Protein AF-A0A061QU04-F1 (afdb_monomer_lite)

pLDDT: mean 83.05, std 16.35, range [41.31, 96.56]

Sequence (154 aa):
TASLQDHKDEVETSFRDKYKNRFLLEALEKYRNAKPRSPEWLIVFIHKIYKAKYQQDLIRTRDGQEPTPLVEFLLQHLQGTYGTRMLVLEYVSQIIATLAKYGEQDTRFKVFDTFLKEEWDSRTLEVFLHARAMLSEPANFTCLDYPTDYAEKR

Foldseek 3Di:
DPDPVVVVVVVVVVVLLQAPDPLLNVLCVVCVPQDADDVVVLVVVLVVLLVVQLVVQVVQVVVVHHRDQSQVSLLVVLCVVPVDSVSSSSVSNNSVVNLVVCVVVDVSSVVVSCSRSVVDPPVVSNVVSVVVVVVVDDPPDDDPPDDPVPDDDD

Organism: NCBI:txid582737

Radius of gyration: 19.02 Å; chains: 1; bounding box: 35×50×54 Å

Structure (mmCIF, N/CA/C/O backbone):
data_AF-A0A061QU04-F1
#
_entry.id   AF-A0A061QU04-F1
#
loop_
_atom_site.group_PDB
_atom_site.id
_atom_site.type_symbol
_atom_site.label_atom_id
_atom_site.label_alt_id
_atom_site.label_comp_id
_atom_site.label_asym_id
_atom_site.label_entity_id
_atom_site.label_seq_id
_atom_site.pdbx_PDB_ins_code
_atom_site.Cartn_x
_atom_site.Cartn_y
_atom_site.Cartn_z
_atom_site.occupancy
_atom_site.B_iso_or_equiv
_atom_site.auth_seq_id
_atom_site.auth_comp_id
_atom_site.auth_asym_id
_atom_site.auth_atom_id
_atom_site.pdbx_PDB_model_num
ATOM 1 N N . THR A 1 1 ? -17.711 6.824 36.249 1.00 48.47 1 THR A N 1
ATOM 2 C CA . THR A 1 1 ? -18.131 6.559 34.852 1.00 48.47 1 THR A CA 1
ATOM 3 C C . THR A 1 1 ? -17.201 7.178 33.804 1.00 48.47 1 THR A C 1
ATOM 5 O O . THR A 1 1 ? -17.507 7.074 32.626 1.00 48.47 1 THR A O 1
ATOM 8 N N . ALA A 1 2 ? -16.032 7.716 34.181 1.00 49.06 2 ALA A N 1
ATOM 9 C CA . ALA A 1 2 ? -15.013 8.246 33.265 1.00 49.06 2 ALA A CA 1
ATOM 10 C C . ALA A 1 2 ? -13.864 7.234 33.075 1.00 49.06 2 ALA A C 1
ATOM 12 O O . ALA A 1 2 ? -12.832 7.356 33.715 1.00 49.06 2 ALA A O 1
ATOM 13 N N . SER A 1 3 ? -14.096 6.135 32.346 1.00 53.31 3 SER A N 1
ATOM 14 C CA . SER A 1 3 ? -13.056 5.090 32.183 1.00 53.31 3 SER A CA 1
ATOM 15 C C . SER A 1 3 ? -13.081 4.347 30.841 1.00 53.31 3 SER A C 1
ATOM 17 O O . SER A 1 3 ? -12.218 3.512 30.595 1.00 53.31 3 SER A O 1
ATOM 19 N N . LEU A 1 4 ? -14.050 4.621 29.963 1.00 45.75 4 LEU A N 1
ATOM 20 C CA . LEU A 1 4 ? -14.156 3.978 28.641 1.00 45.75 4 LEU A CA 1
ATOM 21 C C . LEU A 1 4 ? -13.956 4.954 27.475 1.00 45.75 4 LEU A C 1
ATOM 23 O O . LEU A 1 4 ? -13.668 4.512 26.366 1.00 45.75 4 LEU A O 1
ATOM 27 N N . GLN A 1 5 ? -14.096 6.258 27.726 1.00 43.47 5 GLN A N 1
ATOM 28 C CA . GLN A 1 5 ? -13.860 7.303 26.731 1.00 43.47 5 GLN A CA 1
ATOM 29 C C . GLN A 1 5 ? -12.360 7.634 26.645 1.00 43.47 5 GLN A C 1
ATOM 31 O O . GLN A 1 5 ? -11.802 7.626 25.555 1.00 43.47 5 GLN A O 1
ATOM 36 N N . ASP A 1 6 ? -11.687 7.757 27.794 1.00 41.31 6 ASP A N 1
ATOM 37 C CA . ASP A 1 6 ? -10.275 8.164 27.864 1.00 41.31 6 ASP A CA 1
ATOM 38 C C . ASP A 1 6 ? -9.312 7.158 27.199 1.00 41.31 6 ASP A C 1
ATOM 40 O O . ASP A 1 6 ? -8.346 7.551 26.550 1.00 41.31 6 ASP A O 1
ATOM 44 N N . HIS A 1 7 ? -9.612 5.853 27.243 1.00 45.38 7 HIS A N 1
ATOM 45 C CA . HIS A 1 7 ? -8.812 4.845 26.532 1.00 45.38 7 HIS A CA 1
ATOM 46 C C . HIS A 1 7 ? -9.032 4.824 25.014 1.00 45.38 7 HIS A C 1
ATOM 48 O O . HIS A 1 7 ? -8.162 4.352 24.282 1.00 45.38 7 HIS A O 1
ATOM 54 N N . LYS A 1 8 ? -10.175 5.312 24.515 1.00 47.16 8 LYS A N 1
ATOM 55 C CA . LYS A 1 8 ? -1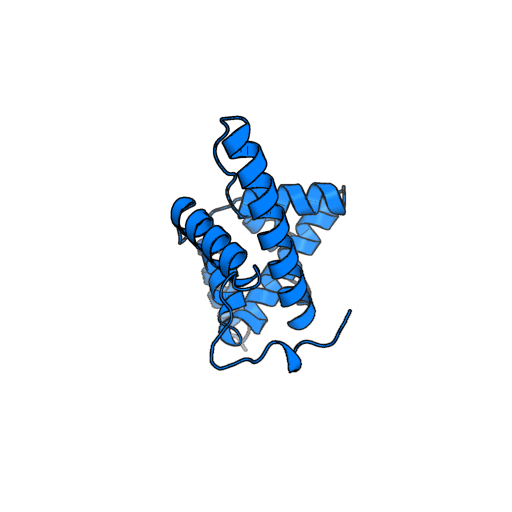0.361 5.487 23.067 1.00 47.16 8 LYS A CA 1
ATOM 56 C C . LYS A 1 8 ? -9.540 6.668 22.567 1.00 47.16 8 LYS A C 1
ATOM 58 O O . LYS A 1 8 ? -8.878 6.537 21.542 1.00 47.16 8 LYS A O 1
ATOM 63 N N . ASP A 1 9 ? -9.508 7.752 23.333 1.00 43.41 9 ASP A N 1
ATOM 64 C CA . ASP A 1 9 ? -8.820 8.983 22.951 1.00 43.41 9 ASP A CA 1
ATOM 65 C C . ASP A 1 9 ? -7.278 8.839 22.976 1.00 43.41 9 ASP A C 1
ATOM 67 O O . ASP A 1 9 ? -6.595 9.405 22.117 1.00 43.41 9 ASP A O 1
ATOM 71 N N . GLU A 1 10 ? -6.707 8.016 23.869 1.00 43.72 10 GLU A N 1
ATOM 72 C CA . GLU A 1 10 ? -5.259 7.701 23.889 1.00 43.72 10 GLU A CA 1
ATOM 73 C C . GLU A 1 10 ? -4.805 6.813 22.715 1.00 43.72 10 GLU A C 1
ATOM 75 O O . GLU A 1 10 ? -3.730 7.011 22.138 1.00 43.72 10 GLU A O 1
ATOM 80 N N . VAL A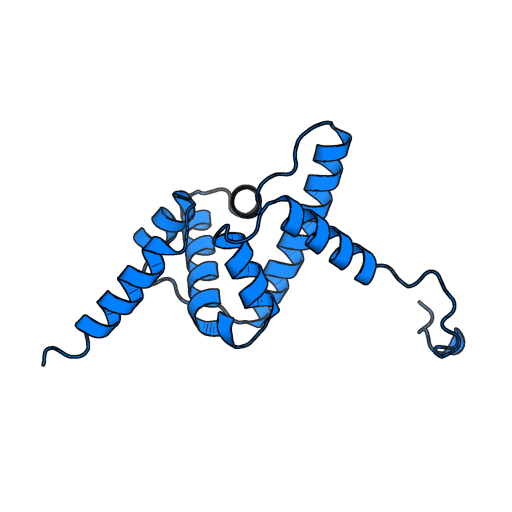 1 11 ? -5.628 5.844 22.303 1.00 50.19 11 VAL A N 1
ATOM 81 C CA . VAL A 1 11 ? -5.349 5.042 21.099 1.00 50.19 11 VAL A CA 1
ATOM 82 C C . VAL A 1 11 ? -5.511 5.901 19.835 1.00 50.19 11 VAL A C 1
ATOM 84 O O . VAL A 1 11 ? -4.752 5.736 18.876 1.00 50.19 11 VAL A O 1
ATOM 87 N N . GLU A 1 12 ? -6.447 6.856 19.842 1.00 46.22 12 GLU A N 1
ATOM 88 C CA . GLU A 1 12 ? -6.716 7.786 18.737 1.00 46.22 12 GLU A CA 1
ATOM 89 C C . GLU A 1 12 ? -5.614 8.837 18.532 1.00 46.22 12 GLU A C 1
ATOM 91 O O . GLU A 1 12 ? -5.249 9.118 17.386 1.00 46.22 12 GLU A O 1
ATOM 96 N N . THR A 1 13 ? -5.021 9.376 19.602 1.00 47.25 13 THR A N 1
ATOM 97 C CA . THR A 1 13 ? -3.861 10.283 19.490 1.00 47.25 13 THR A CA 1
ATOM 98 C C . THR A 1 13 ? -2.618 9.551 18.983 1.00 47.25 13 THR A C 1
ATOM 100 O O . THR A 1 13 ? -1.910 10.077 18.127 1.00 47.25 13 THR A O 1
ATOM 103 N N . SER A 1 14 ? -2.418 8.286 19.375 1.00 52.84 14 SER A N 1
ATOM 104 C CA . SER A 1 14 ? -1.326 7.447 18.857 1.00 52.84 14 SER A CA 1
ATOM 105 C C . SER A 1 14 ? -1.426 7.171 17.346 1.00 52.84 14 SER A C 1
ATOM 107 O O . SER A 1 14 ? -0.412 6.897 16.707 1.00 52.84 14 SER A O 1
ATOM 109 N N . PHE A 1 15 ? -2.620 7.207 16.743 1.00 52.53 15 PHE A N 1
ATOM 110 C CA . PHE A 1 15 ? -2.803 6.891 15.318 1.00 52.53 15 PHE A CA 1
ATOM 111 C C . PHE A 1 15 ? -2.530 8.066 14.372 1.00 52.53 15 PHE A C 1
ATOM 113 O O . PHE A 1 15 ? -2.093 7.842 13.241 1.00 52.53 15 PHE A O 1
ATOM 120 N N . ARG A 1 16 ? -2.754 9.306 14.824 1.00 54.50 16 ARG A N 1
ATOM 121 C CA . ARG A 1 16 ? -2.528 10.520 14.020 1.00 54.50 16 ARG A CA 1
ATOM 122 C C . ARG A 1 16 ? -1.050 10.786 13.745 1.00 54.50 16 ARG A C 1
ATOM 124 O O . ARG A 1 16 ? -0.720 11.215 12.647 1.00 54.50 16 ARG A O 1
ATOM 131 N N . ASP A 1 17 ? -0.177 10.449 14.687 1.00 59.56 17 ASP A N 1
ATOM 132 C CA . ASP A 1 17 ? 1.267 10.674 14.547 1.00 59.56 17 ASP A CA 1
ATOM 133 C C . ASP A 1 17 ? 1.974 9.590 13.718 1.00 59.56 17 ASP A C 1
ATOM 135 O O . ASP A 1 17 ? 3.146 9.727 13.371 1.00 59.56 17 ASP A O 1
ATOM 139 N N . LYS A 1 18 ? 1.269 8.504 13.373 1.00 70.06 18 LYS A N 1
ATOM 140 C CA . LYS A 1 18 ? 1.856 7.362 12.658 1.00 70.06 18 LYS A CA 1
ATOM 141 C C . LYS A 1 18 ? 1.930 7.551 11.146 1.00 70.06 18 LYS A C 1
ATOM 143 O O . LYS A 1 18 ? 2.804 6.962 10.524 1.00 70.06 18 LYS A O 1
ATOM 148 N N . TYR A 1 19 ? 1.037 8.338 10.543 1.00 77.94 19 TYR A N 1
ATOM 149 C CA . TYR A 1 19 ? 0.998 8.518 9.089 1.00 77.94 19 TYR A CA 1
ATOM 150 C C . TYR A 1 19 ? 1.423 9.933 8.704 1.00 77.94 19 TYR A C 1
ATOM 152 O O . TYR A 1 19 ? 0.766 10.909 9.053 1.00 77.94 19 TYR A O 1
ATOM 160 N N . LYS A 1 20 ? 2.497 10.041 7.919 1.00 79.62 20 LYS A N 1
ATOM 161 C CA . LYS A 1 20 ? 3.023 11.334 7.450 1.00 79.62 20 LYS A CA 1
ATOM 162 C C . LYS A 1 20 ? 2.190 11.932 6.313 1.00 79.62 20 LYS A C 1
ATOM 164 O O . LYS A 1 20 ? 2.146 13.148 6.131 1.00 79.62 20 LYS A O 1
ATOM 169 N N . ASN A 1 21 ? 1.504 11.087 5.542 1.00 84.38 21 ASN A N 1
ATOM 170 C CA . ASN A 1 21 ? 0.766 11.522 4.365 1.00 84.38 21 ASN A CA 1
ATOM 171 C C . ASN A 1 21 ? -0.574 12.192 4.731 1.00 84.38 21 ASN A C 1
ATOM 173 O O . ASN A 1 21 ? -1.482 11.563 5.280 1.00 84.38 21 ASN A O 1
ATOM 177 N N . ARG A 1 22 ? -0.734 13.463 4.335 1.00 84.38 22 ARG A N 1
ATOM 178 C CA . ARG A 1 22 ? -1.926 14.285 4.617 1.00 84.38 22 ARG A CA 1
ATOM 179 C C . ARG A 1 22 ? -3.239 13.664 4.129 1.00 84.38 22 ARG A C 1
ATOM 181 O O . ARG A 1 22 ? -4.273 13.868 4.758 1.00 84.38 22 ARG A O 1
ATOM 188 N N . PHE A 1 23 ? -3.220 12.912 3.030 1.00 84.19 23 PHE A N 1
ATOM 189 C CA . PHE A 1 23 ? -4.430 12.289 2.494 1.00 84.19 23 PHE A CA 1
ATOM 190 C C . PHE A 1 23 ? -4.899 11.116 3.363 1.00 84.19 23 PHE A C 1
ATOM 192 O O . PHE A 1 23 ? -6.099 10.938 3.565 1.00 84.19 23 PHE A O 1
ATOM 199 N N . LEU A 1 24 ? -3.964 10.333 3.912 1.00 84.06 24 LEU A N 1
ATOM 200 C CA . LEU A 1 24 ? -4.295 9.268 4.862 1.00 84.06 24 LEU A CA 1
ATOM 201 C C . LEU A 1 24 ? -4.907 9.858 6.139 1.00 84.06 24 LEU A C 1
ATOM 203 O O . LEU A 1 24 ? -5.906 9.338 6.635 1.00 84.06 24 LEU A O 1
ATOM 207 N N . LEU A 1 25 ? -4.369 10.985 6.616 1.00 85.25 25 LEU A N 1
ATOM 208 C CA . LEU A 1 25 ? -4.927 11.717 7.757 1.00 85.25 25 LEU A CA 1
ATOM 209 C C . LEU A 1 25 ? -6.350 12.225 7.474 1.00 85.25 25 LEU A C 1
ATOM 211 O O . LEU A 1 25 ? -7.238 12.040 8.302 1.00 85.25 25 LEU A O 1
ATOM 215 N N . GLU A 1 26 ? -6.604 12.787 6.289 1.00 86.44 26 GLU A N 1
ATOM 216 C CA . GLU A 1 26 ? -7.952 13.207 5.874 1.00 86.44 26 GLU A CA 1
ATOM 217 C C . GLU A 1 26 ? -8.933 12.025 5.813 1.00 86.44 26 GLU A C 1
ATOM 219 O O . GLU A 1 26 ? -10.080 12.141 6.251 1.00 86.44 26 GLU A O 1
ATOM 224 N N . ALA A 1 27 ? -8.493 10.872 5.299 1.00 84.31 27 ALA A N 1
ATOM 225 C CA . ALA A 1 27 ? -9.311 9.663 5.255 1.00 84.31 27 ALA A CA 1
ATOM 226 C C . ALA A 1 27 ? -9.701 9.200 6.665 1.00 84.31 27 ALA A C 1
ATOM 228 O O . ALA A 1 27 ? -10.872 8.906 6.915 1.00 84.31 27 ALA A O 1
ATOM 229 N N . LEU A 1 28 ? -8.736 9.191 7.588 1.00 84.56 28 LEU A N 1
ATOM 230 C CA . LEU A 1 28 ? -8.958 8.866 8.995 1.00 84.56 28 LEU A CA 1
ATOM 231 C C . LEU A 1 28 ? -9.913 9.856 9.665 1.00 84.56 28 LEU A C 1
ATOM 233 O O . LEU A 1 28 ? -10.798 9.441 10.403 1.00 84.56 28 LEU A O 1
ATOM 237 N N . GLU A 1 29 ? -9.790 11.154 9.385 1.00 85.75 29 GLU A N 1
ATOM 238 C CA . GLU A 1 29 ? -10.672 12.175 9.954 1.00 85.75 29 GLU A CA 1
ATOM 239 C C . GLU A 1 29 ? -12.113 12.058 9.471 1.00 85.75 29 GLU A C 1
ATOM 241 O O . GLU A 1 29 ? -13.043 12.188 10.270 1.00 85.75 29 GLU A O 1
ATOM 246 N N . LYS A 1 30 ? -12.301 11.823 8.171 1.00 85.12 30 LYS A N 1
ATOM 247 C CA . LYS A 1 30 ? -13.622 11.805 7.541 1.00 85.12 30 LYS A CA 1
ATOM 248 C C . LYS A 1 30 ? -14.374 10.499 7.789 1.00 85.12 30 LYS A C 1
ATOM 250 O O . LYS A 1 30 ? -15.599 10.505 7.872 1.00 85.12 30 LYS A O 1
ATOM 255 N N . TYR A 1 31 ? -13.648 9.395 7.939 1.00 84.44 31 TYR A N 1
ATOM 256 C CA . TYR A 1 31 ? -14.205 8.057 8.112 1.00 84.44 31 TYR A CA 1
ATOM 257 C C . TYR A 1 31 ? -13.632 7.365 9.359 1.00 84.44 31 TYR A C 1
ATOM 259 O O . TYR A 1 31 ? -13.217 6.209 9.306 1.00 84.44 31 TYR A O 1
ATOM 267 N N . ARG A 1 32 ? -13.657 8.052 10.511 1.00 75.94 32 ARG A N 1
ATOM 268 C CA . ARG A 1 32 ? -13.152 7.526 11.802 1.00 75.94 32 ARG A CA 1
ATOM 269 C C . ARG A 1 32 ? -13.744 6.172 12.194 1.00 75.94 32 ARG A C 1
ATOM 271 O O . ARG A 1 32 ? -13.064 5.336 12.769 1.00 75.94 32 ARG A O 1
ATOM 278 N N . ASN A 1 33 ? -15.010 5.948 11.845 1.00 83.00 33 ASN A N 1
ATOM 279 C CA . ASN A 1 33 ? -15.746 4.721 12.152 1.00 83.00 33 ASN A CA 1
ATOM 280 C C . ASN A 1 33 ? -15.809 3.753 10.957 1.00 83.00 33 ASN A C 1
ATOM 282 O O . ASN A 1 33 ? -16.769 2.986 10.834 1.00 83.00 33 ASN A O 1
ATOM 286 N N . ALA A 1 34 ? -14.836 3.815 10.041 1.00 88.25 34 ALA A N 1
ATOM 287 C CA . ALA A 1 34 ? -14.764 2.895 8.913 1.00 88.25 34 ALA A CA 1
ATOM 288 C C . ALA A 1 34 ? -14.758 1.444 9.409 1.00 88.25 34 ALA A C 1
ATOM 290 O O . ALA A 1 34 ? -13.962 1.056 10.264 1.00 88.25 34 ALA A O 1
ATOM 291 N N . LYS A 1 35 ? -15.664 0.627 8.865 1.00 90.50 35 LYS A N 1
ATOM 292 C CA . LYS A 1 35 ? -15.750 -0.787 9.233 1.00 90.50 35 LYS A CA 1
ATOM 293 C C . LYS A 1 35 ? -14.560 -1.544 8.627 1.00 90.50 35 LYS A C 1
ATOM 295 O O . LYS A 1 35 ? -14.404 -1.507 7.404 1.00 90.50 35 LYS A O 1
ATOM 300 N N . PRO A 1 36 ? -13.759 -2.259 9.439 1.00 92.12 36 PRO A N 1
ATOM 301 C CA . PRO A 1 36 ? -12.715 -3.140 8.929 1.00 92.12 36 PRO A CA 1
ATOM 302 C C . PRO A 1 36 ? -13.296 -4.191 7.980 1.00 92.12 36 PRO A C 1
ATOM 304 O O . PRO A 1 36 ? -14.392 -4.710 8.216 1.00 92.12 36 PRO A O 1
ATOM 307 N N . ARG A 1 37 ? -12.546 -4.534 6.934 1.00 94.56 37 ARG A N 1
ATOM 308 C CA . ARG A 1 37 ? -12.848 -5.665 6.048 1.00 94.56 37 ARG A CA 1
ATOM 309 C C . ARG A 1 37 ? -12.232 -6.957 6.590 1.00 94.56 37 ARG A C 1
ATOM 311 O O . ARG A 1 37 ? -11.649 -6.970 7.672 1.00 94.56 37 ARG A O 1
ATOM 318 N N . SER A 1 38 ? -12.410 -8.061 5.863 1.00 95.62 38 SER A N 1
ATOM 319 C CA . SER A 1 38 ? -11.804 -9.343 6.228 1.00 95.62 38 SER A CA 1
ATOM 320 C C . SER A 1 38 ? -10.291 -9.354 5.942 1.00 95.62 38 SER A C 1
ATOM 322 O O . SER A 1 38 ? -9.829 -8.638 5.043 1.00 95.62 38 SER A O 1
ATOM 324 N N . PRO A 1 39 ? -9.500 -10.157 6.674 1.00 93.88 39 PRO A N 1
ATOM 325 C CA . PRO A 1 39 ? -8.064 -10.277 6.425 1.00 93.88 39 PRO A CA 1
ATOM 326 C C . PRO A 1 39 ? -7.752 -10.870 5.040 1.00 93.88 39 PRO A C 1
ATOM 328 O O . PRO A 1 39 ? -6.802 -10.437 4.391 1.00 93.88 39 PRO A O 1
ATOM 331 N N . GLU A 1 40 ? -8.572 -11.786 4.519 1.00 95.44 40 GLU A N 1
ATOM 332 C CA . GLU A 1 40 ? -8.391 -12.378 3.183 1.00 95.44 40 GLU A CA 1
ATOM 333 C C . GLU A 1 40 ? -8.502 -11.315 2.088 1.00 95.44 40 GLU A C 1
ATOM 335 O O . GLU A 1 40 ? -7.705 -11.291 1.148 1.00 95.44 40 GLU A O 1
ATOM 340 N N . TRP A 1 41 ? -9.459 -10.394 2.239 1.00 95.88 41 TRP A N 1
ATOM 341 C CA . TRP A 1 41 ? -9.605 -9.259 1.336 1.00 95.88 41 TRP A CA 1
ATOM 342 C C . TRP A 1 41 ? -8.339 -8.398 1.331 1.00 95.88 41 TRP A C 1
ATOM 344 O O . TRP A 1 41 ? -7.855 -8.021 0.262 1.00 95.88 41 TRP A O 1
ATOM 354 N N . LEU A 1 42 ? -7.769 -8.133 2.512 1.00 95.38 42 LEU A N 1
ATOM 355 C CA . LEU A 1 42 ? -6.563 -7.322 2.645 1.00 95.38 42 LEU A CA 1
ATOM 356 C C . LEU A 1 42 ? -5.337 -8.009 2.026 1.00 95.38 42 LEU A C 1
ATOM 358 O O . LEU A 1 42 ? -4.558 -7.347 1.347 1.00 95.38 42 LEU A O 1
ATOM 362 N N . ILE A 1 43 ? -5.187 -9.329 2.174 1.00 95.00 43 ILE A N 1
ATOM 363 C CA . ILE A 1 43 ? -4.100 -10.091 1.528 1.00 95.00 43 ILE A CA 1
ATOM 364 C C . ILE A 1 43 ? -4.177 -9.955 0.007 1.00 95.00 43 ILE A C 1
ATOM 366 O O . ILE A 1 43 ? -3.186 -9.611 -0.642 1.00 95.00 43 ILE A O 1
ATOM 370 N N . VAL A 1 44 ? -5.357 -10.203 -0.571 1.00 95.56 44 VAL A N 1
ATOM 371 C CA . VAL A 1 44 ? -5.572 -10.093 -2.021 1.00 95.56 44 VAL A CA 1
ATOM 372 C C . VAL A 1 44 ? -5.294 -8.666 -2.494 1.00 95.56 44 VAL A C 1
ATOM 374 O O . VAL A 1 44 ? -4.634 -8.464 -3.517 1.00 95.56 44 VAL A O 1
ATOM 377 N N . PHE A 1 45 ? -5.745 -7.675 -1.724 1.00 95.56 45 PHE A N 1
ATOM 378 C CA . PHE A 1 45 ? -5.511 -6.267 -2.005 1.00 95.56 45 PHE A CA 1
ATOM 379 C C . PHE A 1 45 ? -4.017 -5.917 -2.017 1.00 95.56 45 PHE A C 1
ATOM 381 O O . PHE A 1 45 ? -3.524 -5.392 -3.016 1.00 95.56 45 PHE A O 1
ATOM 388 N N . ILE A 1 46 ? -3.275 -6.267 -0.961 1.00 95.62 46 ILE A N 1
ATOM 389 C CA . ILE A 1 46 ? -1.827 -6.028 -0.854 1.00 95.62 46 ILE A CA 1
ATOM 390 C C . ILE A 1 46 ? -1.093 -6.689 -2.020 1.00 95.62 46 ILE A C 1
ATOM 392 O O . ILE A 1 46 ? -0.249 -6.068 -2.668 1.00 95.62 46 ILE A O 1
ATOM 396 N N . HIS A 1 47 ? -1.449 -7.934 -2.347 1.00 94.06 47 HIS A N 1
ATOM 397 C CA . HIS A 1 47 ? -0.837 -8.645 -3.461 1.00 94.06 47 HIS A CA 1
ATOM 398 C C . HIS A 1 47 ? -1.038 -7.931 -4.798 1.00 94.06 47 HIS A C 1
ATOM 400 O O . HIS A 1 47 ? -0.083 -7.830 -5.578 1.00 94.06 47 HIS A O 1
ATOM 406 N N . LYS A 1 48 ? -2.253 -7.429 -5.047 1.00 95.00 48 LYS A N 1
ATOM 407 C CA . LYS A 1 48 ? -2.594 -6.660 -6.246 1.00 95.00 48 LYS A CA 1
ATOM 408 C C . LYS A 1 48 ? -1.817 -5.346 -6.301 1.00 95.00 48 LYS A C 1
ATOM 410 O O . LYS A 1 48 ? -1.231 -5.050 -7.339 1.00 95.00 48 LYS A O 1
ATOM 415 N N . ILE A 1 49 ? -1.769 -4.602 -5.194 1.00 96.56 49 ILE A N 1
ATOM 416 C CA . ILE A 1 49 ? -1.058 -3.321 -5.097 1.00 96.56 49 ILE A CA 1
ATOM 417 C C . ILE A 1 49 ? 0.428 -3.500 -5.371 1.00 96.56 49 ILE A C 1
ATOM 419 O O . ILE A 1 49 ? 0.959 -2.832 -6.248 1.00 96.56 49 ILE A O 1
ATOM 423 N N . TYR A 1 50 ? 1.094 -4.438 -4.702 1.00 96.12 50 TYR A N 1
ATOM 424 C CA . TYR A 1 50 ? 2.522 -4.662 -4.913 1.00 96.12 50 TYR A CA 1
ATOM 425 C C . TYR A 1 50 ? 2.850 -5.116 -6.337 1.00 96.12 50 TYR A C 1
ATOM 427 O O . TYR A 1 50 ? 3.833 -4.654 -6.909 1.00 96.12 50 TYR A O 1
ATOM 435 N N . LYS A 1 51 ? 2.025 -5.988 -6.935 1.00 94.62 51 LYS A N 1
ATOM 436 C CA . LYS A 1 51 ? 2.224 -6.411 -8.329 1.00 94.62 51 LYS A CA 1
ATOM 437 C C . LYS A 1 51 ? 2.066 -5.232 -9.291 1.00 94.62 51 LYS A C 1
ATOM 439 O O . LYS A 1 51 ? 2.917 -5.031 -10.148 1.00 94.62 51 LYS A O 1
ATOM 444 N N . ALA A 1 52 ? 0.988 -4.464 -9.150 1.00 95.25 52 ALA A N 1
ATOM 445 C CA . ALA A 1 52 ? 0.716 -3.322 -10.016 1.00 95.25 52 ALA A CA 1
ATOM 446 C C . ALA A 1 52 ? 1.768 -2.216 -9.844 1.00 95.25 52 ALA A C 1
ATOM 448 O O . ALA A 1 52 ? 2.218 -1.647 -10.834 1.00 95.25 52 ALA A O 1
ATOM 449 N N . LYS A 1 53 ? 2.212 -1.977 -8.606 1.00 95.81 53 LYS A N 1
ATOM 450 C CA . LYS A 1 53 ? 3.261 -1.011 -8.298 1.00 95.81 53 LYS A CA 1
ATOM 451 C C . LYS A 1 53 ? 4.582 -1.378 -8.955 1.00 95.81 53 LYS A C 1
ATOM 453 O O . LYS A 1 53 ? 5.143 -0.550 -9.655 1.00 95.81 53 LYS A O 1
ATOM 458 N N . TYR A 1 54 ? 5.035 -2.617 -8.779 1.00 95.44 54 TYR A N 1
ATOM 459 C CA . TYR A 1 54 ? 6.283 -3.081 -9.380 1.00 95.44 54 TYR A CA 1
ATOM 460 C C . TYR A 1 54 ? 6.281 -2.899 -10.906 1.00 95.44 54 TYR A C 1
ATOM 462 O O . TYR A 1 54 ? 7.235 -2.381 -11.472 1.00 95.44 54 TYR A O 1
ATOM 470 N N . GLN A 1 55 ? 5.171 -3.236 -11.570 1.00 94.62 55 GLN A N 1
ATOM 471 C CA . GLN A 1 55 ? 5.029 -3.032 -13.016 1.00 94.62 55 GLN A CA 1
ATOM 472 C C . GLN A 1 55 ? 5.062 -1.548 -13.411 1.00 94.62 55 GLN A C 1
ATOM 474 O O . GLN A 1 55 ? 5.697 -1.194 -14.402 1.00 94.62 55 GLN A O 1
ATOM 479 N N . GLN A 1 56 ? 4.409 -0.669 -12.642 1.00 94.94 56 GLN A N 1
ATOM 480 C CA . GLN A 1 56 ? 4.456 0.770 -12.905 1.00 94.94 56 GLN A CA 1
ATOM 481 C C . GLN A 1 56 ? 5.858 1.345 -12.680 1.00 94.94 56 GLN A C 1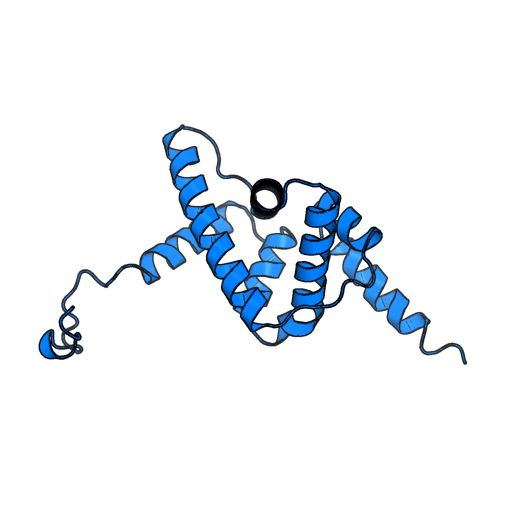
ATOM 483 O O . GLN A 1 56 ? 6.300 2.163 -13.481 1.00 94.94 56 GLN A O 1
ATOM 488 N N . ASP A 1 57 ? 6.566 0.911 -11.638 1.00 94.50 57 ASP A N 1
ATOM 489 C CA . ASP A 1 57 ? 7.930 1.365 -11.365 1.00 94.50 57 ASP A CA 1
ATOM 490 C C . ASP A 1 57 ? 8.884 0.946 -12.492 1.00 94.50 57 ASP A C 1
ATOM 492 O O . ASP A 1 57 ? 9.627 1.787 -12.983 1.00 94.50 57 ASP A O 1
ATOM 496 N N . LEU A 1 58 ? 8.788 -0.291 -13.003 1.00 93.81 58 LEU A N 1
ATOM 497 C CA . LEU A 1 58 ? 9.576 -0.734 -14.164 1.00 93.81 58 LEU A CA 1
ATOM 498 C C . LEU A 1 58 ? 9.358 0.156 -15.397 1.00 93.81 58 LEU A C 1
ATOM 500 O O . LEU A 1 58 ? 10.313 0.505 -16.091 1.00 93.81 58 LEU A O 1
ATOM 504 N N . ILE A 1 59 ? 8.105 0.536 -15.666 1.00 94.38 59 ILE A N 1
ATOM 505 C CA . ILE A 1 59 ? 7.760 1.443 -16.769 1.00 94.38 59 ILE A CA 1
ATOM 506 C C . ILE A 1 59 ? 8.380 2.825 -16.535 1.00 94.38 59 ILE A C 1
ATOM 508 O O . ILE A 1 59 ? 9.014 3.368 -17.434 1.00 94.38 59 ILE A O 1
ATOM 512 N N . ARG A 1 60 ? 8.245 3.377 -15.324 1.00 93.94 60 ARG A N 1
ATOM 513 C CA . ARG A 1 60 ? 8.781 4.698 -14.968 1.00 93.94 60 ARG A CA 1
ATOM 514 C C . ARG A 1 60 ? 10.299 4.743 -15.075 1.00 93.94 60 ARG A C 1
ATOM 516 O O . ARG A 1 60 ? 10.818 5.640 -15.730 1.00 93.94 60 ARG A O 1
ATOM 523 N N . THR A 1 61 ? 10.992 3.756 -14.514 1.00 92.62 61 THR A N 1
ATOM 524 C CA . THR A 1 61 ? 12.453 3.661 -14.574 1.00 92.62 61 THR A CA 1
ATOM 525 C C . THR A 1 61 ? 12.940 3.535 -16.014 1.00 92.62 61 THR A C 1
ATOM 527 O O . THR A 1 61 ? 13.894 4.210 -16.395 1.00 92.62 61 THR A O 1
ATOM 530 N N . ARG A 1 62 ? 12.260 2.734 -16.849 1.00 94.31 62 ARG A N 1
ATOM 531 C CA . ARG A 1 62 ? 12.552 2.645 -18.289 1.00 94.31 62 ARG A CA 1
ATOM 532 C C . ARG A 1 62 ? 12.399 4.000 -18.987 1.00 94.31 62 ARG A C 1
ATOM 534 O O . ARG A 1 62 ? 13.202 4.329 -19.852 1.00 94.31 62 ARG A O 1
ATOM 541 N N . ASP A 1 63 ? 11.399 4.781 -18.594 1.00 95.19 63 ASP A N 1
ATOM 542 C CA . ASP A 1 63 ? 11.112 6.103 -19.156 1.00 95.19 63 ASP A CA 1
ATOM 543 C C . ASP A 1 63 ? 11.954 7.228 -18.495 1.00 95.19 63 ASP A C 1
ATOM 545 O O . ASP A 1 63 ? 11.713 8.411 -18.739 1.00 95.19 63 ASP A O 1
ATOM 549 N N . GLY A 1 64 ? 12.945 6.881 -17.660 1.00 93.06 64 GLY A N 1
ATOM 550 C CA . GLY A 1 64 ? 13.846 7.827 -16.989 1.00 93.06 64 GLY A CA 1
ATOM 551 C C . GLY A 1 64 ? 13.220 8.589 -15.816 1.00 93.06 64 GLY A C 1
ATOM 552 O O . GLY A 1 64 ? 13.757 9.609 -15.389 1.00 93.06 64 GLY A O 1
ATOM 553 N N . GLN A 1 65 ? 12.079 8.126 -15.305 1.00 92.88 65 GLN A N 1
ATOM 554 C CA . GLN A 1 65 ? 11.374 8.711 -14.167 1.00 92.88 65 GLN A CA 1
ATOM 555 C C . GLN A 1 65 ? 11.660 7.940 -12.878 1.00 92.88 65 GLN A C 1
ATOM 557 O O . GLN A 1 65 ? 11.775 6.715 -12.879 1.00 92.88 65 GLN A O 1
ATOM 562 N N . GLU A 1 66 ? 11.689 8.653 -11.754 1.00 89.81 66 GLU A N 1
ATOM 563 C CA . GLU A 1 66 ? 11.836 8.019 -10.444 1.00 89.81 66 GLU A CA 1
ATOM 564 C C . GLU A 1 66 ? 10.583 7.208 -10.052 1.00 89.81 66 GLU A C 1
ATOM 566 O O . GLU A 1 66 ? 9.450 7.630 -10.352 1.00 89.81 66 GLU A O 1
ATOM 571 N N . PRO A 1 67 ? 10.756 6.061 -9.362 1.00 90.56 67 PRO A N 1
ATOM 572 C CA . PRO A 1 67 ? 9.660 5.287 -8.789 1.00 90.56 67 PRO A CA 1
ATOM 573 C C . PRO A 1 67 ? 8.778 6.126 -7.861 1.00 90.56 67 PRO A C 1
ATOM 575 O O . PRO A 1 67 ? 9.252 6.963 -7.095 1.00 90.56 67 PRO A O 1
ATOM 578 N N . THR A 1 68 ? 7.471 5.888 -7.904 1.00 90.94 68 THR A N 1
ATOM 579 C CA . THR A 1 68 ? 6.510 6.634 -7.076 1.00 90.94 68 THR A CA 1
ATOM 580 C C . THR A 1 68 ? 6.473 6.057 -5.652 1.00 90.94 68 THR A C 1
ATOM 582 O O . THR A 1 68 ? 6.538 4.837 -5.504 1.00 90.94 68 THR A O 1
ATOM 585 N N . PRO A 1 69 ? 6.316 6.851 -4.579 1.00 90.81 69 PRO A N 1
ATOM 586 C CA . PRO A 1 69 ? 6.087 6.321 -3.230 1.00 90.81 69 PRO A CA 1
ATOM 587 C C . PRO A 1 69 ? 4.859 5.394 -3.149 1.00 90.81 69 PRO A C 1
ATOM 589 O O . PRO A 1 69 ? 3.907 5.535 -3.922 1.00 90.81 69 PRO A O 1
ATOM 592 N N . LEU A 1 70 ? 4.838 4.445 -2.198 1.00 93.69 70 LEU A N 1
ATOM 593 C CA . LEU A 1 70 ? 3.726 3.482 -2.078 1.00 93.69 70 LEU A CA 1
ATOM 594 C C . LEU A 1 70 ? 2.379 4.174 -1.870 1.00 93.69 70 LEU A C 1
ATOM 596 O O . LEU A 1 70 ? 1.394 3.787 -2.496 1.00 93.69 70 LEU A O 1
ATOM 600 N N . VAL A 1 71 ? 2.338 5.169 -0.982 1.00 92.75 71 VAL A N 1
ATOM 601 C CA . VAL A 1 71 ? 1.100 5.868 -0.628 1.00 92.75 71 VAL A CA 1
ATOM 602 C C . VAL A 1 71 ? 0.549 6.614 -1.839 1.00 92.75 71 VAL A C 1
ATOM 604 O O . VAL A 1 71 ? -0.629 6.487 -2.157 1.00 92.75 71 VAL A O 1
ATOM 607 N N . GLU A 1 72 ? 1.400 7.327 -2.573 1.00 91.88 72 GLU A N 1
ATOM 608 C CA . GLU A 1 72 ? 0.991 8.025 -3.793 1.00 91.88 72 GLU A CA 1
ATOM 609 C C . GLU A 1 72 ? 0.476 7.059 -4.863 1.00 91.88 72 GLU A C 1
ATOM 611 O O . GLU A 1 72 ? -0.599 7.280 -5.424 1.00 91.88 72 GLU A O 1
ATOM 616 N N . PHE A 1 73 ? 1.184 5.948 -5.090 1.00 94.88 73 PHE A N 1
ATOM 617 C CA . PHE A 1 73 ? 0.727 4.895 -5.995 1.00 94.88 73 PHE A CA 1
ATOM 618 C C . PHE A 1 73 ? -0.632 4.329 -5.561 1.00 94.88 73 PHE A C 1
ATOM 620 O O . PHE A 1 73 ? -1.528 4.168 -6.387 1.00 94.88 73 PHE A O 1
ATOM 627 N N . LEU A 1 74 ? -0.812 4.040 -4.268 1.00 95.25 74 LEU A N 1
ATOM 628 C CA . LEU A 1 74 ? -2.062 3.518 -3.717 1.00 95.25 74 LEU A CA 1
ATOM 629 C C . LEU A 1 74 ? -3.226 4.466 -4.024 1.00 95.25 74 LEU A C 1
ATOM 631 O O . LEU A 1 74 ? -4.272 4.024 -4.497 1.00 95.25 74 LEU A O 1
ATOM 635 N N . LEU A 1 75 ? -3.038 5.765 -3.795 1.00 93.12 75 LEU A N 1
ATOM 636 C CA . LEU A 1 75 ? -4.059 6.772 -4.065 1.00 93.12 75 LEU A CA 1
ATOM 637 C C . LEU A 1 75 ? -4.371 6.874 -5.556 1.00 93.12 75 LEU A C 1
ATOM 639 O O . LEU A 1 75 ? -5.544 6.874 -5.918 1.00 93.12 75 LEU A O 1
ATOM 643 N N . GLN A 1 76 ? -3.354 6.887 -6.420 1.00 94.06 76 GLN A N 1
ATOM 644 C CA . GLN A 1 76 ? -3.542 6.869 -7.874 1.00 94.06 76 GLN A CA 1
ATOM 645 C C . GLN A 1 76 ? -4.282 5.604 -8.334 1.00 94.06 76 GLN A C 1
ATOM 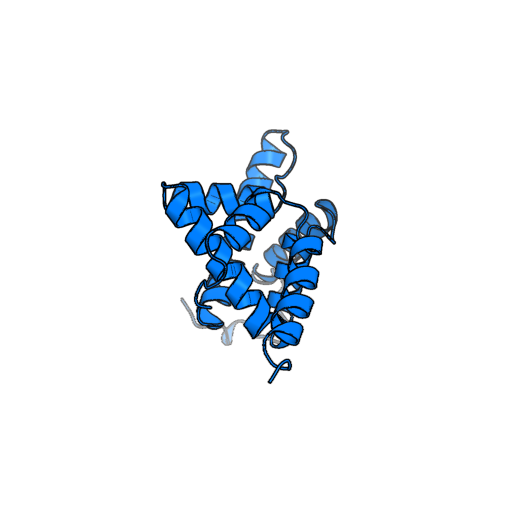647 O O . GLN A 1 76 ? -5.206 5.686 -9.142 1.00 94.06 76 GLN A O 1
ATOM 652 N N . HIS A 1 77 ? -3.939 4.440 -7.778 1.00 94.62 77 HIS A N 1
ATOM 653 C CA . HIS A 1 77 ? -4.576 3.164 -8.093 1.00 94.62 77 HIS A CA 1
ATOM 654 C C . HIS A 1 77 ? -6.055 3.148 -7.690 1.00 94.62 77 HIS A C 1
ATOM 656 O O . HIS A 1 77 ? -6.920 2.740 -8.471 1.00 94.62 77 HIS A O 1
ATOM 662 N N . LEU A 1 78 ? -6.367 3.610 -6.476 1.00 94.19 78 LEU A N 1
ATOM 663 C CA . LEU A 1 78 ? -7.740 3.709 -5.985 1.00 94.19 78 LEU A CA 1
ATOM 664 C C . LEU A 1 78 ? -8.532 4.762 -6.767 1.00 94.19 78 LEU A C 1
ATOM 666 O O . LEU A 1 78 ? -9.683 4.515 -7.118 1.00 94.19 78 LEU A O 1
ATOM 670 N N . GLN A 1 79 ? -7.913 5.894 -7.097 1.00 94.19 79 GLN A N 1
ATOM 671 C CA . GLN A 1 79 ? -8.511 6.944 -7.917 1.00 94.19 79 GLN A CA 1
ATOM 672 C C . GLN A 1 79 ? -8.847 6.433 -9.323 1.00 94.19 79 GLN A C 1
ATOM 674 O O . GLN A 1 79 ? -9.950 6.677 -9.803 1.00 94.19 79 GLN A O 1
ATOM 679 N N . GLY A 1 80 ? -7.953 5.667 -9.955 1.00 93.00 80 GLY A N 1
ATOM 680 C CA . GLY A 1 80 ? -8.213 5.028 -11.247 1.00 93.00 80 GLY A CA 1
ATOM 681 C C . GLY A 1 80 ? -9.277 3.926 -11.189 1.00 93.00 80 GLY A C 1
ATOM 682 O O . GLY A 1 80 ? -9.984 3.709 -12.167 1.00 93.00 80 GLY A O 1
ATOM 683 N N . THR A 1 81 ? -9.427 3.249 -10.045 1.00 92.50 81 THR A N 1
ATOM 684 C CA . THR A 1 81 ? -10.401 2.154 -9.873 1.00 92.50 81 THR A CA 1
ATOM 685 C C . THR A 1 81 ? -11.805 2.657 -9.527 1.00 92.50 81 THR A C 1
ATOM 687 O O . THR A 1 81 ? -12.788 2.141 -10.050 1.00 92.50 81 THR A O 1
ATOM 690 N N . TYR A 1 82 ? -11.914 3.640 -8.629 1.00 91.69 82 TYR A N 1
ATOM 691 C CA . TYR A 1 82 ? -13.190 4.079 -8.048 1.00 91.69 82 TYR A CA 1
ATOM 692 C C . TYR A 1 82 ? -13.643 5.467 -8.520 1.00 91.69 82 TYR A C 1
ATOM 694 O O . TYR A 1 82 ? -14.800 5.835 -8.313 1.00 91.69 82 TYR A O 1
ATOM 702 N N . GLY A 1 83 ? -12.755 6.251 -9.137 1.00 91.06 83 GLY A N 1
ATOM 703 C CA . GLY A 1 83 ? -13.050 7.535 -9.778 1.00 91.06 83 GLY A CA 1
ATOM 704 C C . GLY A 1 83 ? -13.336 8.704 -8.830 1.00 91.06 83 GLY A C 1
ATOM 705 O O . GLY A 1 83 ? -12.808 9.796 -9.018 1.00 91.06 83 GLY A O 1
ATOM 706 N N . THR A 1 84 ? -14.166 8.528 -7.802 1.00 91.75 84 THR A N 1
ATOM 707 C CA . THR A 1 84 ? -14.557 9.634 -6.914 1.00 91.75 84 THR A CA 1
ATOM 708 C C . THR A 1 84 ? -13.691 9.698 -5.660 1.00 91.75 84 THR A C 1
ATOM 710 O O . THR A 1 84 ? -13.479 8.697 -4.975 1.00 91.75 84 THR A O 1
ATOM 713 N N . ARG A 1 85 ? -13.254 10.912 -5.294 1.00 89.75 85 ARG A N 1
ATOM 714 C CA . ARG A 1 85 ? -12.442 11.160 -4.088 1.00 89.75 85 ARG A CA 1
ATOM 715 C C . ARG A 1 85 ? -13.093 10.606 -2.816 1.00 89.75 85 ARG A C 1
ATOM 717 O O . ARG A 1 85 ? -12.391 10.109 -1.945 1.00 89.75 85 ARG A O 1
ATOM 724 N N . MET A 1 86 ? -14.422 10.684 -2.703 1.00 89.50 86 MET A N 1
ATOM 725 C CA . MET A 1 86 ? -15.141 10.166 -1.532 1.00 89.50 86 MET A CA 1
ATOM 726 C C . MET A 1 86 ? -14.988 8.652 -1.387 1.00 89.50 86 MET A C 1
ATOM 728 O O . MET A 1 86 ? -14.649 8.195 -0.300 1.00 89.50 86 MET A O 1
ATOM 732 N N . LEU A 1 87 ? -15.150 7.895 -2.477 1.00 91.62 87 LEU A N 1
ATOM 733 C CA . LEU A 1 87 ? -14.935 6.449 -2.450 1.00 91.62 87 LEU A CA 1
ATOM 734 C C . LEU A 1 87 ? -13.475 6.112 -2.147 1.00 91.62 87 LEU A C 1
ATOM 736 O O . LEU A 1 87 ? -13.218 5.212 -1.358 1.00 91.62 87 LEU A O 1
ATOM 740 N N . VAL A 1 88 ? -12.515 6.850 -2.712 1.00 93.31 88 VAL A N 1
ATOM 741 C CA . VAL A 1 88 ? -11.091 6.634 -2.406 1.00 93.31 88 VAL A CA 1
ATOM 742 C C . VAL A 1 88 ? -10.820 6.799 -0.911 1.00 93.31 88 VAL A C 1
ATOM 744 O O . VAL A 1 88 ? -10.220 5.915 -0.308 1.00 93.31 88 VAL A O 1
ATOM 747 N N . LEU A 1 89 ? -11.298 7.884 -0.295 1.00 92.38 89 LEU A N 1
ATOM 748 C CA . LEU A 1 89 ? -11.139 8.126 1.144 1.00 92.38 89 LEU A CA 1
ATOM 749 C C . LEU A 1 89 ? -11.813 7.034 1.992 1.00 92.38 89 LEU A C 1
ATOM 751 O O . LEU A 1 89 ? -11.230 6.558 2.967 1.00 92.38 89 LEU A O 1
ATOM 755 N N . GLU A 1 90 ? -13.009 6.588 1.602 1.00 92.12 90 GLU A N 1
ATOM 756 C CA . GLU A 1 90 ? -13.697 5.483 2.271 1.00 92.12 90 GLU A CA 1
ATOM 757 C C . GLU A 1 90 ? -12.895 4.173 2.171 1.00 92.12 90 GLU A C 1
ATOM 759 O O . GLU A 1 90 ? -12.681 3.496 3.173 1.00 92.12 90 GLU A O 1
ATOM 764 N N . TYR A 1 91 ? -12.369 3.825 0.996 1.00 93.31 91 TYR A N 1
ATOM 765 C CA . TYR A 1 91 ? -11.558 2.616 0.834 1.00 93.31 91 TYR A CA 1
ATOM 766 C C . TYR A 1 91 ? -10.228 2.695 1.588 1.00 93.31 91 TYR A C 1
ATOM 768 O O . TYR A 1 91 ? -9.825 1.715 2.212 1.00 93.31 91 TYR A O 1
ATOM 776 N N . VAL A 1 92 ? -9.560 3.851 1.576 1.00 93.50 92 VAL A N 1
ATOM 777 C CA . VAL A 1 92 ? -8.328 4.078 2.346 1.00 93.50 92 VAL A CA 1
ATOM 778 C C . VAL A 1 92 ? -8.587 3.897 3.840 1.00 93.50 92 VAL A C 1
ATOM 780 O O . VAL A 1 92 ? -7.857 3.160 4.499 1.00 93.50 92 VAL A O 1
ATOM 783 N N . SER A 1 93 ? -9.648 4.505 4.374 1.00 92.44 93 SER A N 1
ATOM 784 C CA . SER A 1 93 ? -9.997 4.343 5.790 1.00 92.44 93 SER A CA 1
ATOM 785 C C . SER A 1 93 ? -10.333 2.892 6.146 1.00 92.44 93 SER A C 1
ATOM 787 O O . SER A 1 93 ? -9.899 2.411 7.189 1.00 92.44 93 SER A O 1
ATOM 789 N N . GLN A 1 94 ? -11.007 2.148 5.262 1.00 93.75 94 GLN A N 1
ATOM 790 C CA . GLN A 1 94 ? -11.244 0.713 5.450 1.00 93.75 94 GLN A CA 1
ATOM 791 C C . GLN A 1 94 ? -9.938 -0.094 5.466 1.00 93.75 94 GLN A C 1
ATOM 793 O O . GLN A 1 94 ? -9.809 -1.004 6.284 1.00 93.75 94 GLN A O 1
ATOM 798 N N . ILE A 1 95 ? -8.958 0.231 4.614 1.00 94.44 95 ILE A N 1
ATOM 799 C CA . ILE A 1 95 ? -7.630 -0.409 4.624 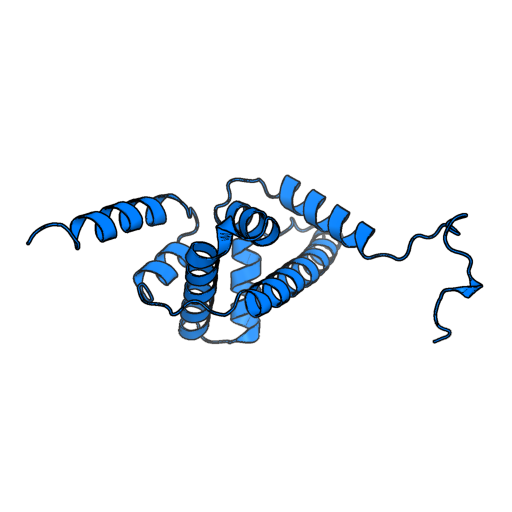1.00 94.44 95 ILE A CA 1
ATOM 800 C C . ILE A 1 95 ? -6.943 -0.162 5.966 1.00 94.44 95 ILE A C 1
ATOM 802 O O . ILE A 1 95 ? -6.541 -1.122 6.620 1.00 94.44 95 ILE A O 1
ATOM 806 N N . ILE A 1 96 ? -6.872 1.097 6.408 1.00 93.19 96 ILE A N 1
ATOM 807 C CA . ILE A 1 96 ? -6.216 1.463 7.671 1.00 93.19 96 ILE A CA 1
ATOM 808 C C . ILE A 1 96 ? -6.928 0.813 8.864 1.00 93.19 96 ILE A C 1
ATOM 810 O O . ILE A 1 96 ? -6.274 0.214 9.711 1.00 93.19 96 ILE A O 1
ATOM 814 N N . ALA A 1 97 ? -8.262 0.835 8.906 1.00 92.38 97 ALA A N 1
ATOM 815 C CA . ALA A 1 97 ? -9.039 0.178 9.959 1.00 92.38 97 ALA A CA 1
ATOM 816 C C . ALA A 1 97 ? -8.819 -1.347 9.983 1.00 92.38 97 ALA A C 1
ATOM 818 O O . ALA A 1 97 ? -8.791 -1.968 11.047 1.00 92.38 97 ALA A O 1
ATOM 819 N N . THR A 1 98 ? -8.631 -1.964 8.813 1.00 94.06 98 THR A N 1
ATOM 820 C CA . THR A 1 98 ? -8.318 -3.397 8.702 1.00 94.06 98 THR A CA 1
ATOM 821 C C . THR A 1 98 ? -6.899 -3.692 9.186 1.00 94.06 98 THR A C 1
ATOM 823 O O . THR A 1 98 ? -6.712 -4.635 9.951 1.00 94.06 98 THR A O 1
ATOM 826 N N . LEU A 1 99 ? -5.915 -2.863 8.828 1.00 93.62 99 LEU A N 1
ATOM 827 C CA . LEU A 1 99 ? -4.540 -2.971 9.328 1.00 93.62 99 LEU A CA 1
ATOM 828 C C . LEU A 1 99 ? -4.468 -2.758 10.842 1.00 93.62 99 LEU A C 1
ATOM 830 O O . LEU A 1 99 ? -3.802 -3.519 11.530 1.00 93.62 99 LEU A O 1
ATOM 834 N N . ALA A 1 100 ? -5.215 -1.799 11.386 1.00 91.25 100 ALA A N 1
ATOM 835 C CA . ALA A 1 100 ? -5.285 -1.568 12.825 1.00 91.25 100 ALA A CA 1
ATOM 836 C C . ALA A 1 100 ? -5.845 -2.784 13.583 1.00 91.25 100 ALA A C 1
ATOM 838 O O . ALA A 1 100 ? -5.381 -3.107 14.673 1.00 91.25 100 ALA A O 1
ATOM 839 N N . LYS A 1 101 ? -6.834 -3.476 13.002 1.00 92.50 101 LYS A N 1
ATOM 840 C CA . LYS A 1 101 ? -7.481 -4.634 13.630 1.00 92.50 101 LYS A CA 1
ATOM 841 C C . LYS A 1 101 ? -6.682 -5.932 13.488 1.00 92.50 101 LYS A C 1
ATOM 843 O O . LYS A 1 101 ? -6.664 -6.734 14.419 1.00 92.50 101 LYS A O 1
ATOM 848 N N . TYR A 1 102 ? -6.081 -6.167 12.324 1.00 93.62 102 TYR A N 1
ATOM 849 C CA . TYR A 1 102 ? -5.463 -7.451 11.973 1.00 93.62 102 TYR A CA 1
ATOM 850 C C . TYR A 1 102 ? -3.940 -7.385 11.826 1.00 93.62 102 TYR A C 1
ATOM 852 O O . TYR A 1 102 ? -3.318 -8.427 11.652 1.00 93.62 102 TYR A O 1
ATOM 860 N N . GLY A 1 103 ? -3.324 -6.204 11.918 1.00 89.25 103 GLY A N 1
ATOM 861 C CA . GLY A 1 103 ? -1.905 -5.978 11.626 1.00 89.25 103 GLY A CA 1
ATOM 862 C C . GLY A 1 103 ? -0.954 -6.871 12.415 1.00 89.25 103 GLY A C 1
ATOM 863 O O . GLY A 1 103 ? 0.041 -7.334 11.875 1.00 89.25 103 GLY A O 1
ATOM 864 N N . GLU A 1 104 ? -1.297 -7.201 13.660 1.00 90.31 104 GLU A N 1
ATOM 865 C CA . GLU A 1 104 ? -0.478 -8.077 14.503 1.00 90.31 104 GLU A CA 1
ATOM 866 C C . GLU A 1 104 ? -0.534 -9.563 14.116 1.00 90.31 104 GLU A C 1
ATOM 868 O O . GLU A 1 104 ? 0.351 -10.323 14.499 1.00 90.31 104 GLU A O 1
ATOM 873 N N . GLN A 1 105 ? -1.541 -9.983 13.346 1.00 91.62 105 GLN A N 1
ATOM 874 C CA . GLN A 1 105 ? -1.785 -11.395 13.032 1.00 91.62 105 GLN A CA 1
ATOM 875 C C . GLN A 1 105 ? -0.927 -11.915 11.877 1.00 91.62 105 GLN A C 1
ATOM 877 O O . GLN A 1 105 ? -0.695 -13.118 11.785 1.00 91.62 105 GLN A O 1
ATOM 882 N N . ASP A 1 106 ? -0.469 -11.032 10.987 1.00 92.00 106 ASP A N 1
ATOM 883 C CA . ASP A 1 106 ? 0.247 -11.421 9.776 1.00 92.00 106 ASP A CA 1
ATOM 884 C C . ASP A 1 106 ? 1.376 -10.439 9.455 1.00 92.00 106 ASP A C 1
ATOM 886 O O . ASP A 1 106 ? 1.162 -9.233 9.309 1.00 92.00 106 ASP A O 1
ATOM 890 N N . THR A 1 107 ? 2.591 -10.961 9.278 1.00 92.81 107 THR A N 1
ATOM 891 C CA . THR A 1 107 ? 3.774 -10.160 8.934 1.00 92.81 107 THR A CA 1
ATOM 892 C C . THR A 1 107 ? 3.577 -9.350 7.651 1.00 92.81 107 THR A C 1
ATOM 894 O O . THR A 1 107 ? 4.099 -8.244 7.539 1.00 92.81 107 THR A O 1
ATOM 897 N N . ARG A 1 108 ? 2.784 -9.841 6.690 1.00 93.75 108 ARG A N 1
ATOM 898 C CA . ARG A 1 108 ? 2.481 -9.120 5.444 1.00 93.75 108 ARG A CA 1
ATOM 899 C C . ARG A 1 108 ? 1.719 -7.827 5.710 1.00 93.75 108 ARG A C 1
ATOM 901 O O . ARG A 1 108 ? 1.953 -6.837 5.022 1.00 93.75 108 ARG A O 1
ATOM 908 N N . PHE A 1 109 ? 0.833 -7.823 6.705 1.00 95.56 109 PHE A N 1
ATOM 909 C CA . PHE A 1 109 ? 0.104 -6.624 7.109 1.00 95.56 109 PHE A CA 1
ATOM 910 C C . PHE A 1 109 ? 1.027 -5.631 7.801 1.00 95.56 109 PHE A C 1
ATOM 912 O O . PHE A 1 109 ? 0.983 -4.455 7.453 1.00 95.56 109 PHE A O 1
ATOM 919 N N . LYS A 1 110 ? 1.909 -6.102 8.694 1.00 94.00 110 LYS A N 1
ATOM 920 C CA . LYS A 1 110 ? 2.925 -5.249 9.335 1.00 94.00 110 LYS A CA 1
ATOM 921 C C . LYS A 1 110 ? 3.807 -4.562 8.307 1.00 94.00 110 LYS A C 1
ATOM 923 O O . LYS A 1 110 ? 3.910 -3.347 8.311 1.00 94.00 110 LYS A O 1
ATOM 928 N N . VAL A 1 111 ? 4.377 -5.337 7.385 1.00 94.56 111 VAL A N 1
ATOM 929 C CA . VAL A 1 111 ? 5.243 -4.815 6.321 1.00 94.56 111 VAL A CA 1
ATOM 930 C C . VAL A 1 111 ? 4.506 -3.776 5.476 1.00 94.56 111 VAL A C 1
ATOM 932 O O . VAL A 1 111 ? 5.041 -2.704 5.202 1.00 94.56 111 VAL A O 1
ATOM 935 N N . PHE A 1 112 ? 3.262 -4.061 5.085 1.00 95.38 112 PHE A N 1
ATOM 936 C CA . PHE A 1 112 ? 2.465 -3.112 4.316 1.00 95.38 112 PHE A CA 1
ATOM 937 C C . PHE A 1 112 ? 2.176 -1.825 5.098 1.00 95.38 112 PHE A C 1
ATOM 939 O O . PHE A 1 112 ? 2.341 -0.738 4.551 1.00 95.38 112 PHE A O 1
ATOM 946 N N . ASP A 1 113 ? 1.806 -1.933 6.373 1.00 94.31 113 ASP A N 1
ATOM 947 C CA . ASP A 1 113 ? 1.555 -0.788 7.248 1.00 94.31 113 ASP A CA 1
ATOM 948 C C . ASP A 1 113 ? 2.818 0.060 7.478 1.00 94.31 113 ASP A C 1
ATOM 950 O O . ASP A 1 113 ? 2.763 1.282 7.369 1.00 94.31 113 ASP A O 1
ATOM 954 N N . THR A 1 114 ? 3.978 -0.566 7.682 1.00 92.69 114 THR A N 1
ATOM 955 C CA . THR A 1 114 ? 5.280 0.115 7.797 1.00 92.69 114 THR A CA 1
ATOM 956 C C . THR A 1 114 ? 5.611 0.936 6.547 1.00 92.69 114 THR A C 1
ATOM 958 O O . THR A 1 114 ? 6.055 2.082 6.655 1.00 92.69 114 THR A O 1
ATOM 961 N N . PHE A 1 115 ? 5.332 0.410 5.348 1.00 93.25 115 PHE A N 1
ATOM 962 C CA . PHE A 1 115 ? 5.488 1.189 4.118 1.00 93.25 115 PHE A CA 1
ATOM 963 C C . PHE A 1 115 ? 4.467 2.331 3.999 1.00 93.25 115 PHE A C 1
ATOM 965 O O . PHE A 1 115 ? 4.813 3.391 3.482 1.00 93.25 115 PHE A O 1
ATOM 972 N N . LEU A 1 116 ? 3.224 2.154 4.465 1.00 91.81 116 LEU A N 1
ATOM 973 C CA . LEU A 1 116 ? 2.216 3.227 4.452 1.00 91.81 116 LEU A CA 1
ATOM 974 C C . LEU A 1 116 ? 2.533 4.361 5.430 1.00 91.81 116 LEU A C 1
ATOM 976 O O . LEU A 1 116 ? 2.183 5.511 5.169 1.00 91.81 116 LEU A O 1
ATOM 980 N N . LYS A 1 117 ? 3.189 4.045 6.546 1.00 90.25 117 LYS A N 1
ATOM 981 C CA . LYS A 1 117 ? 3.679 5.024 7.524 1.00 90.25 117 LYS A CA 1
ATOM 982 C C . LYS A 1 117 ? 4.944 5.750 7.064 1.00 90.25 117 LYS A C 1
ATOM 984 O O . LYS A 1 117 ? 5.369 6.701 7.718 1.00 90.25 117 LYS A O 1
ATOM 989 N N . GLU A 1 118 ? 5.529 5.326 5.940 1.00 86.62 118 GLU A N 1
ATOM 990 C CA . GLU A 1 118 ? 6.791 5.859 5.413 1.00 86.62 118 GLU A CA 1
ATOM 991 C C . GLU A 1 118 ? 7.913 5.784 6.471 1.00 86.62 118 GLU A C 1
ATOM 993 O O . GLU A 1 118 ? 8.703 6.718 6.654 1.00 86.62 118 GLU A O 1
ATOM 998 N N . GLU A 1 119 ? 7.938 4.679 7.227 1.00 88.62 119 GLU A N 1
ATOM 999 C CA . GLU A 1 119 ? 9.025 4.334 8.154 1.00 88.62 119 GLU A CA 1
ATOM 1000 C C . GLU A 1 119 ? 10.231 3.759 7.398 1.00 88.62 119 GLU A C 1
ATOM 1002 O O . GLU A 1 119 ? 11.374 3.956 7.806 1.00 88.62 119 GLU A O 1
ATOM 1007 N N . TRP A 1 120 ? 9.975 3.078 6.277 1.00 90.31 120 TRP A N 1
ATOM 1008 C CA . TRP A 1 120 ? 10.992 2.603 5.340 1.00 90.31 120 TRP A CA 1
ATOM 1009 C C . TRP A 1 120 ? 11.049 3.493 4.102 1.00 90.31 120 TRP A C 1
ATOM 1011 O O . TRP A 1 120 ? 10.029 4.011 3.643 1.00 90.31 120 TRP A O 1
ATOM 1021 N N . ASP A 1 121 ? 12.251 3.660 3.559 1.00 88.69 121 ASP A N 1
ATOM 1022 C CA . ASP A 1 121 ? 12.501 4.492 2.389 1.00 88.69 121 ASP A CA 1
ATOM 1023 C C . ASP A 1 121 ? 12.069 3.812 1.076 1.00 88.69 121 ASP A C 1
ATOM 1025 O O . ASP A 1 121 ? 11.879 2.593 0.985 1.00 88.69 121 ASP A O 1
ATOM 1029 N N . SER A 1 122 ? 11.934 4.616 0.018 1.00 86.81 122 SER A N 1
ATOM 1030 C CA . SER A 1 122 ? 11.517 4.138 -1.307 1.00 86.81 122 SER A CA 1
ATOM 1031 C C . SER A 1 122 ? 12.468 3.091 -1.889 1.00 86.81 122 SER A C 1
ATOM 1033 O O . SER A 1 122 ? 12.022 2.191 -2.599 1.00 86.81 122 SER A O 1
ATOM 1035 N N . ARG A 1 123 ? 13.763 3.156 -1.556 1.00 90.50 123 ARG A N 1
ATOM 1036 C CA . ARG A 1 123 ? 14.749 2.169 -2.004 1.00 90.50 123 ARG A CA 1
ATOM 1037 C C . ARG A 1 123 ? 14.513 0.802 -1.362 1.00 90.50 123 ARG A C 1
ATOM 1039 O O . ARG A 1 123 ? 14.572 -0.210 -2.057 1.00 90.50 123 ARG A O 1
ATOM 1046 N N . THR A 1 124 ? 14.201 0.753 -0.065 1.00 93.62 124 THR A N 1
ATOM 1047 C CA . THR A 1 124 ? 13.819 -0.502 0.604 1.00 93.62 124 THR A CA 1
ATOM 1048 C C . THR A 1 124 ? 12.574 -1.104 -0.038 1.00 93.62 124 THR A C 1
ATOM 1050 O O . THR A 1 124 ? 12.518 -2.314 -0.263 1.00 93.62 124 THR A O 1
ATOM 1053 N N . LEU A 1 125 ? 11.593 -0.268 -0.390 1.00 93.25 125 LEU A N 1
ATOM 1054 C CA . LEU A 1 125 ? 10.394 -0.720 -1.089 1.00 93.25 125 LEU A CA 1
ATOM 1055 C C . LEU A 1 125 ? 10.715 -1.324 -2.459 1.00 93.25 125 LEU A C 1
ATOM 1057 O O . LEU A 1 125 ? 10.193 -2.386 -2.789 1.00 93.25 125 LEU A O 1
ATOM 1061 N N . GLU A 1 126 ? 11.576 -0.681 -3.241 1.00 92.88 126 GLU A N 1
ATOM 1062 C CA . GLU A 1 126 ? 11.995 -1.178 -4.552 1.00 92.88 126 GLU A CA 1
ATOM 1063 C C . GLU A 1 126 ? 12.664 -2.554 -4.445 1.00 92.88 126 GLU A C 1
ATOM 1065 O O . GLU A 1 126 ? 12.245 -3.502 -5.113 1.00 92.88 126 GLU A O 1
ATOM 1070 N N . VAL A 1 127 ? 13.638 -2.697 -3.539 1.00 94.25 127 VAL A N 1
ATOM 1071 C CA . VAL A 1 127 ? 14.333 -3.971 -3.294 1.00 94.25 127 VAL A CA 1
ATOM 1072 C C . VAL A 1 127 ? 13.353 -5.051 -2.837 1.00 94.25 127 VAL A C 1
ATOM 1074 O O . VAL A 1 127 ? 13.400 -6.179 -3.329 1.00 94.25 127 VAL A O 1
ATOM 1077 N N . PHE A 1 128 ? 12.431 -4.712 -1.934 1.00 95.25 128 PHE A N 1
ATOM 1078 C CA . PHE A 1 128 ? 11.397 -5.628 -1.460 1.00 95.25 128 PHE A CA 1
ATOM 1079 C C . PHE A 1 128 ? 10.485 -6.110 -2.599 1.00 95.25 128 PHE A C 1
ATOM 1081 O O . PHE A 1 128 ? 10.225 -7.310 -2.724 1.00 95.25 128 PHE A O 1
ATOM 1088 N N . LEU A 1 129 ? 10.010 -5.195 -3.451 1.00 94.69 129 LEU A N 1
ATOM 1089 C CA . LEU A 1 129 ? 9.147 -5.530 -4.585 1.00 94.69 129 LEU A CA 1
ATOM 1090 C C . LEU A 1 129 ? 9.883 -6.371 -5.630 1.00 94.69 129 LEU A C 1
ATOM 1092 O O . LEU A 1 129 ? 9.308 -7.336 -6.133 1.00 94.69 129 LEU A O 1
ATOM 1096 N N . HIS A 1 130 ? 11.148 -6.050 -5.902 1.00 93.19 130 HIS A N 1
ATOM 1097 C CA . HIS A 1 130 ? 12.003 -6.818 -6.799 1.00 93.19 130 HIS A CA 1
ATOM 1098 C C . HIS A 1 130 ? 12.222 -8.246 -6.284 1.00 93.19 130 HIS A C 1
ATOM 1100 O O . HIS A 1 130 ? 11.949 -9.208 -6.998 1.00 93.19 130 HIS A O 1
ATOM 1106 N N . ALA A 1 131 ? 12.621 -8.409 -5.018 1.00 92.75 131 ALA A N 1
ATOM 1107 C CA . ALA A 1 131 ? 12.799 -9.726 -4.405 1.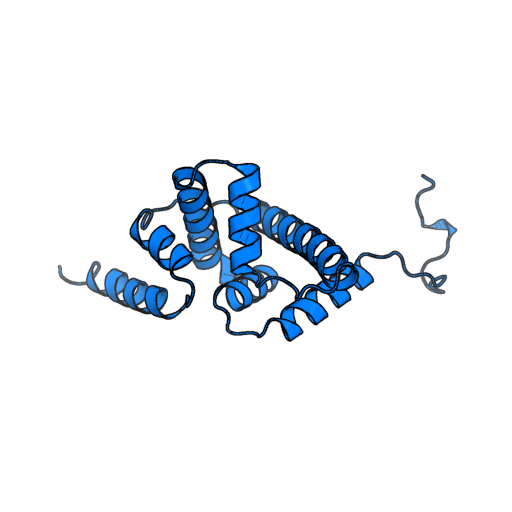00 92.75 131 ALA A CA 1
ATOM 1108 C C . ALA A 1 131 ? 11.502 -10.550 -4.440 1.00 92.75 131 ALA A C 1
ATOM 1110 O O . ALA A 1 131 ? 11.510 -11.730 -4.785 1.00 92.75 131 ALA A O 1
ATOM 1111 N N . ARG A 1 132 ? 10.359 -9.917 -4.149 1.00 92.19 132 ARG A N 1
ATOM 1112 C CA . ARG A 1 132 ? 9.047 -10.567 -4.236 1.00 92.19 132 ARG A CA 1
ATOM 1113 C C . ARG A 1 132 ? 8.699 -10.997 -5.663 1.00 92.19 132 ARG A C 1
ATOM 1115 O O . ARG A 1 132 ? 8.090 -12.051 -5.827 1.00 92.19 132 ARG A O 1
ATOM 1122 N N . ALA A 1 133 ? 9.050 -10.200 -6.673 1.00 89.56 133 ALA A N 1
ATOM 1123 C CA . ALA A 1 133 ? 8.849 -10.562 -8.073 1.00 89.56 133 ALA A CA 1
ATOM 1124 C C . ALA A 1 133 ? 9.699 -11.783 -8.453 1.00 89.56 133 ALA A C 1
ATOM 1126 O O . ALA A 1 133 ? 9.149 -12.747 -8.981 1.00 89.56 133 ALA A O 1
ATOM 1127 N N . MET A 1 134 ? 10.979 -11.807 -8.071 1.00 87.44 134 MET A N 1
ATOM 1128 C CA . MET A 1 134 ? 11.867 -12.954 -8.306 1.00 87.44 134 MET A CA 1
ATOM 1129 C C . MET A 1 134 ? 11.351 -14.243 -7.657 1.00 87.44 134 MET A C 1
ATOM 1131 O O . MET A 1 134 ? 11.389 -15.301 -8.271 1.00 87.44 134 MET A O 1
ATOM 1135 N N . LEU A 1 135 ? 10.811 -14.166 -6.436 1.00 85.94 135 LEU A N 1
ATOM 1136 C CA . LEU A 1 135 ? 10.214 -15.325 -5.757 1.00 85.94 135 LEU A CA 1
ATOM 1137 C C . LEU A 1 135 ? 8.934 -15.840 -6.433 1.00 85.94 135 LEU A C 1
ATOM 1139 O O . LEU A 1 135 ? 8.495 -16.950 -6.142 1.00 85.94 135 LEU A O 1
ATOM 1143 N N . SER A 1 136 ? 8.302 -15.030 -7.286 1.00 79.56 136 SER A N 1
ATOM 1144 C CA . SER A 1 136 ? 7.119 -15.434 -8.050 1.00 79.56 136 SER A CA 1
ATOM 1145 C C . SER A 1 136 ? 7.453 -16.045 -9.411 1.00 79.56 136 SER A C 1
ATOM 1147 O O . SER A 1 136 ? 6.570 -16.626 -10.043 1.00 79.56 136 SER A O 1
ATOM 1149 N N . GLU A 1 137 ? 8.704 -15.925 -9.858 1.00 74.31 137 GLU A N 1
ATOM 1150 C CA . GLU A 1 137 ? 9.179 -16.568 -11.076 1.00 74.31 137 GLU A CA 1
ATOM 1151 C C . GLU A 1 137 ? 9.480 -18.047 -10.794 1.00 74.31 137 GLU A C 1
ATOM 1153 O O . GLU A 1 137 ? 10.058 -18.377 -9.754 1.00 74.31 137 GLU A O 1
ATOM 1158 N N . PRO A 1 138 ? 9.077 -18.971 -11.686 1.00 70.56 138 PRO A N 1
ATOM 1159 C CA . PRO A 1 138 ? 9.476 -20.363 -11.555 1.00 70.56 138 PRO A CA 1
ATOM 1160 C C . PRO A 1 138 ? 11.003 -20.444 -11.600 1.00 70.56 138 PRO A C 1
ATOM 1162 O O . PRO A 1 138 ? 11.642 -19.805 -12.436 1.00 70.56 138 PRO A O 1
ATOM 1165 N N . ALA A 1 139 ? 11.596 -21.221 -10.694 1.00 66.50 139 ALA A N 1
ATOM 1166 C CA . ALA A 1 139 ? 13.040 -21.394 -10.676 1.00 66.50 139 ALA A CA 1
ATOM 1167 C C . ALA A 1 139 ? 13.511 -21.934 -12.037 1.00 66.50 139 ALA A C 1
ATOM 1169 O O . ALA A 1 139 ? 13.068 -22.990 -12.480 1.00 66.50 139 ALA A O 1
ATOM 1170 N N . ASN A 1 140 ? 14.450 -21.234 -12.678 1.00 61.28 140 ASN A N 1
ATOM 1171 C CA . ASN A 1 140 ? 15.050 -21.654 -13.953 1.00 61.28 140 ASN A CA 1
ATOM 1172 C C . ASN A 1 140 ? 16.037 -22.829 -13.801 1.00 61.28 140 ASN A C 1
ATOM 1174 O O . ASN A 1 140 ? 16.790 -23.140 -14.721 1.00 61.28 140 ASN A O 1
ATOM 1178 N N . PHE A 1 141 ? 16.053 -23.472 -12.635 1.00 61.41 141 PHE A N 1
ATOM 1179 C CA . PHE A 1 141 ? 16.873 -24.635 -12.348 1.00 61.41 141 PHE A CA 1
ATOM 1180 C C . PHE A 1 141 ? 15.956 -25.830 -12.130 1.00 61.41 141 PHE A C 1
ATOM 1182 O O . PHE A 1 141 ? 15.017 -25.761 -11.337 1.00 61.41 141 PHE A O 1
ATOM 1189 N N . THR A 1 142 ? 16.261 -26.945 -12.790 1.00 57.22 142 THR A N 1
ATOM 1190 C CA . THR A 1 142 ? 15.769 -28.261 -12.380 1.00 57.22 142 THR A CA 1
ATOM 1191 C C . THR A 1 142 ? 16.188 -28.481 -10.934 1.00 57.22 142 THR A C 1
ATOM 1193 O O . THR A 1 142 ? 17.365 -28.703 -10.648 1.00 57.22 142 THR A O 1
ATOM 1196 N N . CYS A 1 143 ? 15.236 -28.359 -10.013 1.00 56.97 143 CYS A N 1
ATOM 1197 C CA . CYS A 1 143 ? 15.456 -28.735 -8.631 1.00 56.97 143 CYS A CA 1
ATOM 1198 C C . CYS A 1 143 ? 15.733 -30.241 -8.630 1.00 56.97 143 CYS A C 1
ATOM 1200 O O . CYS A 1 143 ? 14.873 -31.018 -9.038 1.00 56.97 143 CYS A O 1
ATOM 1202 N N . LEU A 1 144 ? 16.937 -30.652 -8.219 1.00 59.66 144 LEU A N 1
ATOM 1203 C CA . LEU A 1 144 ? 17.293 -32.073 -8.098 1.00 59.66 144 LEU A CA 1
ATOM 1204 C C . LEU A 1 144 ? 16.296 -32.829 -7.194 1.00 59.66 144 LEU A C 1
ATOM 1206 O O . LEU A 1 144 ? 16.087 -34.022 -7.392 1.00 59.66 144 LEU A O 1
ATOM 1210 N N . ASP A 1 145 ? 15.634 -32.108 -6.280 1.00 60.25 145 ASP A N 1
ATOM 1211 C CA . ASP A 1 145 ? 14.650 -32.629 -5.326 1.00 60.25 145 ASP A CA 1
ATOM 1212 C C . ASP A 1 145 ? 13.184 -32.538 -5.803 1.00 60.25 145 ASP A C 1
ATOM 1214 O O . ASP A 1 145 ? 12.288 -33.033 -5.120 1.00 60.25 145 ASP A O 1
ATOM 1218 N N . TYR A 1 146 ? 12.908 -31.930 -6.966 1.00 59.75 146 TYR A N 1
ATOM 1219 C CA . TYR A 1 146 ? 11.563 -31.881 -7.557 1.00 59.75 146 TYR A CA 1
ATOM 1220 C C . TYR A 1 146 ? 11.616 -32.375 -9.010 1.00 59.75 146 TYR A C 1
ATOM 1222 O O . TYR A 1 146 ? 11.787 -31.572 -9.934 1.00 59.75 146 TYR A O 1
ATOM 1230 N N . PRO A 1 147 ? 11.510 -33.702 -9.226 1.00 59.34 147 PRO A N 1
ATOM 1231 C CA . PRO A 1 147 ? 11.547 -34.289 -10.557 1.00 59.34 147 PRO A CA 1
ATOM 1232 C C . PRO A 1 147 ? 10.491 -33.646 -11.454 1.00 59.34 147 PRO A C 1
ATOM 1234 O O . PRO A 1 147 ? 9.367 -33.385 -11.024 1.00 59.34 147 PRO A O 1
ATOM 1237 N N . THR A 1 148 ? 10.834 -33.434 -12.722 1.00 58.69 148 THR A N 1
ATOM 1238 C CA . THR A 1 148 ? 9.942 -32.874 -13.754 1.00 58.69 148 THR A CA 1
ATOM 1239 C C . THR A 1 148 ? 8.616 -33.624 -13.891 1.00 58.69 148 THR A C 1
ATOM 1241 O O . THR A 1 148 ? 7.639 -33.076 -14.394 1.00 58.69 148 THR A O 1
ATOM 1244 N N . ASP A 1 149 ? 8.574 -34.856 -13.397 1.00 65.25 149 ASP A N 1
ATOM 1245 C CA . ASP A 1 149 ? 7.436 -35.767 -13.412 1.00 65.25 149 ASP A CA 1
ATOM 1246 C C . ASP A 1 149 ? 6.338 -35.364 -12.407 1.00 65.25 149 ASP A C 1
ATOM 1248 O O . ASP A 1 149 ? 5.206 -35.827 -12.524 1.00 65.25 149 ASP A O 1
ATOM 1252 N N . TYR A 1 150 ? 6.656 -34.501 -11.430 1.00 60.41 150 TYR A N 1
ATOM 1253 C CA . TYR A 1 150 ? 5.713 -34.010 -10.415 1.00 60.41 150 TYR A CA 1
ATOM 1254 C C . TYR A 1 150 ? 4.935 -32.760 -10.838 1.00 60.41 150 TYR A C 1
ATOM 1256 O O . TYR A 1 150 ? 3.931 -32.426 -10.210 1.00 60.41 150 TYR A O 1
ATOM 1264 N N . ALA A 1 151 ? 5.370 -32.053 -11.883 1.00 59.91 151 ALA A N 1
ATOM 1265 C CA . ALA A 1 151 ? 4.623 -30.911 -12.390 1.00 59.91 151 ALA A CA 1
ATOM 1266 C C . ALA A 1 151 ? 3.401 -31.408 -13.181 1.00 59.91 151 ALA A C 1
ATOM 1268 O O . ALA A 1 151 ? 3.548 -32.099 -14.191 1.00 59.91 151 ALA A O 1
ATOM 1269 N N . GLU A 1 152 ? 2.191 -31.056 -12.733 1.00 56.09 152 GLU A N 1
ATOM 1270 C CA . GLU A 1 152 ? 0.957 -31.332 -13.474 1.00 56.09 152 GLU A CA 1
ATOM 1271 C C . GLU A 1 152 ? 1.087 -30.794 -14.905 1.00 56.09 152 GLU A C 1
ATOM 1273 O O . GLU A 1 152 ? 1.312 -29.599 -15.123 1.00 56.09 152 GLU A O 1
ATOM 1278 N N . LYS A 1 153 ? 0.981 -31.696 -15.888 1.00 57.22 153 LYS A N 1
ATOM 1279 C CA . LYS A 1 153 ? 0.997 -31.339 -17.308 1.00 57.22 153 LYS A CA 1
ATOM 1280 C C . LYS A 1 153 ? -0.167 -30.382 -17.572 1.00 57.22 153 LYS A C 1
ATOM 1282 O O . LYS A 1 153 ? -1.322 -30.788 -17.460 1.00 57.22 153 LYS A O 1
ATOM 1287 N N . ARG A 1 154 ? 0.153 -29.125 -17.880 1.00 45.53 154 ARG A N 1
ATOM 1288 C CA . ARG A 1 154 ? -0.810 -28.141 -18.388 1.00 45.53 154 ARG A CA 1
ATOM 1289 C C . ARG A 1 154 ? -1.173 -28.422 -19.836 1.00 45.53 154 ARG A C 1
ATOM 1291 O O . ARG A 1 154 ? -0.271 -28.864 -20.583 1.00 45.53 154 ARG A O 1
#

Secondary structure (DSSP, 8-state):
--SSSHHHHHHHHHHHTT---HHHHHHHHHTTTPPP--HHHHHHHHHHHHHHHHHHHHHHHHTTPPPPPHHHHHHHHHHHHH-SHHHHHHHHHHHHHHHHHHGGG-HHHHHHHHHHTT-S-HHHHHHHHHHHHHHHSPPSS--TTS-GGGS---